Protein AF-A0A352J6M5-F1 (afdb_monomer)

Solvent-accessible surface area (backbone atoms only — not comparable to full-atom values): 8437 Å² total; per-residue (Å²): 78,83,53,79,71,54,72,68,56,53,50,51,37,39,78,69,65,67,30,90,55,81,54,36,62,80,68,66,52,66,69,67,39,52,72,37,88,95,42,46,71,70,58,36,50,53,41,53,53,26,51,60,57,26,31,75,39,57,23,32,49,40,53,27,60,69,61,46,59,84,40,44,63,72,52,19,41,50,47,35,70,77,28,50,29,55,68,56,51,59,69,46,49,54,70,63,40,42,71,40,85,94,31,48,69,69,40,23,45,31,54,46,56,44,56,71,32,65,68,51,45,51,49,52,51,50,34,46,75,71,53,40,37,54,37,61,51,69,67,65,55,48,62,49,55,58,61,59,68,72,73,116

Secondary structure (DSSP, 8-state):
---S--HHHHHHHHHTTS-SSTTGGGG--HHHHHTSTT--HHHHHHHHHHHHHHTTS-HHHHHHHTT-TT--HHHHHHHHHHSSBHHHHHH--HHHHHTSTT--HHHHHHHHHHHH-HHHHHHHHHHHHTT---B--HHHHHHHHHHHHT--

pLDDT: mean 92.31, std 10.69, range [39.84, 98.44]

Radius of gyration: 17.85 Å; Cα contacts (8 Å, |Δi|>4): 151; chains: 1; bounding box: 37×37×50 Å

Nearest PDB structures (foldseek):
  4glx-assembly1_A  TM=9.551E-01  e=2.953E-09  Escherichia coli K-12
  2owo-assembly1_A  TM=9.616E-01  e=7.955E-09  Escherichia coli K-12
  5tt5-assembly1_A  TM=9.520E-01  e=1.487E-08  Escherichia coli K-12
  8ak4-assembly1_A  TM=9.382E-01  e=3.803E-08  Deinococcus radiodurans
  1v9p-assembly1_A  TM=9.520E-01  e=6.751E-08  Thermus filiformis

Sequence (152 aa):
MNITMGPETIGLLYDKGLIRDAADLYALQFEDLVSLERWAETSANNLLASIEKSKTVPYERVLFALGIRFVGETVAQKLALAFHDIDLLAAATVEQLTLVEEIGDRIARSVKDFFENSGSVDFVNRLRAYGLQFQLSEEALAARTDKLAGLT

Structure (mmCIF, N/CA/C/O backbone):
data_AF-A0A352J6M5-F1
#
_entry.id   AF-A0A352J6M5-F1
#
loop_
_atom_site.group_PDB
_atom_site.id
_atom_site.type_symbol
_atom_site.label_atom_id
_atom_site.label_alt_id
_atom_site.label_comp_id
_atom_site.label_asym_id
_atom_site.label_entity_id
_atom_site.label_seq_id
_atom_site.pdbx_PDB_ins_code
_atom_site.Cartn_x
_atom_site.Cartn_y
_atom_site.Cartn_z
_atom_site.occupancy
_atom_site.B_iso_or_equiv
_atom_site.auth_seq_id
_atom_site.auth_comp_id
_atom_site.auth_asym_id
_atom_site.auth_atom_id
_atom_site.pdbx_PDB_model_num
ATOM 1 N N . MET A 1 1 ? 1.103 2.561 3.285 1.00 82.88 1 MET A N 1
ATOM 2 C CA . MET A 1 1 ? -0.207 3.172 3.610 1.00 82.88 1 MET A CA 1
ATOM 3 C C . MET A 1 1 ? -0.183 4.101 4.838 1.00 82.88 1 MET A C 1
ATOM 5 O O . MET A 1 1 ? -1.041 4.957 4.912 1.00 82.88 1 MET A O 1
ATOM 9 N N . ASN A 1 2 ? 0.805 4.049 5.752 1.00 86.56 2 ASN A N 1
ATOM 10 C CA . ASN A 1 2 ? 0.949 5.034 6.854 1.00 86.56 2 ASN A CA 1
ATOM 11 C C . ASN A 1 2 ? -0.282 5.146 7.784 1.00 86.56 2 ASN A C 1
ATOM 13 O O . ASN A 1 2 ? -0.733 6.243 8.107 1.00 86.56 2 ASN A O 1
ATOM 17 N N . ILE A 1 3 ? -0.833 3.997 8.180 1.00 93.00 3 ILE A N 1
ATOM 18 C CA . ILE A 1 3 ? -1.943 3.913 9.132 1.00 93.00 3 ILE A CA 1
ATOM 19 C C . ILE A 1 3 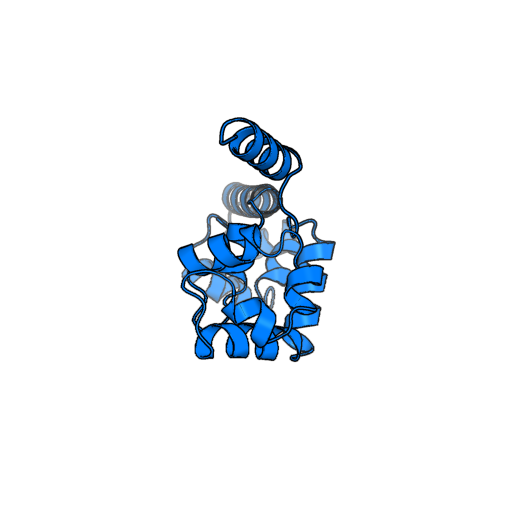? -1.359 3.819 10.546 1.00 93.00 3 ILE A C 1
ATOM 21 O O . ILE A 1 3 ? -0.438 3.037 10.782 1.00 93.00 3 ILE A O 1
ATOM 25 N N . THR A 1 4 ? -1.877 4.607 11.488 1.00 88.44 4 THR A N 1
ATOM 26 C CA . THR A 1 4 ? -1.425 4.637 12.883 1.00 88.44 4 THR A CA 1
ATOM 27 C C . THR A 1 4 ? -1.974 3.438 13.657 1.00 88.44 4 THR A C 1
ATOM 29 O O . THR A 1 4 ? -2.925 3.563 14.427 1.00 88.44 4 THR A O 1
ATOM 32 N N . MET A 1 5 ? -1.389 2.259 13.442 1.00 90.12 5 MET A N 1
ATOM 33 C CA . MET A 1 5 ? -1.676 1.056 14.225 1.00 90.12 5 MET A CA 1
ATOM 34 C C . MET A 1 5 ? -0.429 0.197 14.432 1.00 90.12 5 MET A C 1
ATOM 36 O O . MET A 1 5 ? 0.474 0.173 13.596 1.00 90.12 5 MET A O 1
ATOM 40 N N . GLY A 1 6 ? -0.385 -0.498 15.569 1.00 90.44 6 GLY A N 1
ATOM 41 C CA . GLY A 1 6 ? 0.691 -1.425 15.914 1.00 90.44 6 GLY A CA 1
ATOM 42 C C . GLY A 1 6 ? 0.361 -2.881 15.562 1.00 90.44 6 GLY A C 1
ATOM 43 O O . GLY A 1 6 ? -0.800 -3.210 15.308 1.00 90.44 6 GLY A O 1
ATOM 44 N N . PRO A 1 7 ? 1.361 -3.779 15.606 1.00 92.38 7 PRO A N 1
ATOM 45 C CA . PRO A 1 7 ? 1.174 -5.202 15.317 1.00 92.38 7 PRO A CA 1
ATOM 46 C C . PRO A 1 7 ? 0.163 -5.882 16.253 1.00 92.38 7 PRO A C 1
ATOM 48 O O . PRO A 1 7 ? -0.563 -6.768 15.816 1.00 92.38 7 PRO A O 1
ATOM 51 N N . GLU A 1 8 ? 0.056 -5.439 17.509 1.00 92.50 8 GLU A N 1
ATOM 52 C CA . GLU A 1 8 ? -0.937 -5.957 18.463 1.00 92.50 8 GLU A CA 1
ATOM 53 C C . GLU A 1 8 ? -2.376 -5.675 18.012 1.00 92.50 8 GLU A C 1
ATOM 55 O O . GLU A 1 8 ? -3.234 -6.550 18.083 1.00 92.50 8 GLU A O 1
ATOM 60 N N . THR A 1 9 ? -2.639 -4.469 17.495 1.00 92.88 9 THR A N 1
ATOM 61 C CA . THR A 1 9 ? -3.946 -4.097 16.940 1.00 92.88 9 THR A CA 1
ATOM 62 C C . THR A 1 9 ? -4.284 -4.936 15.716 1.00 92.88 9 THR A C 1
ATOM 64 O O . THR A 1 9 ? -5.405 -5.419 15.606 1.00 92.88 9 THR A O 1
ATOM 67 N N . ILE A 1 10 ? -3.318 -5.137 14.817 1.00 94.00 10 ILE A N 1
ATOM 68 C CA . ILE A 1 10 ? -3.504 -5.972 13.623 1.00 94.00 10 ILE A CA 1
ATOM 69 C C . ILE A 1 10 ? -3.859 -7.404 14.035 1.00 94.00 10 ILE A C 1
ATOM 71 O O . ILE A 1 10 ? -4.837 -7.952 13.534 1.00 94.00 10 ILE A O 1
ATOM 75 N N . GLY A 1 11 ? -3.105 -7.978 14.980 1.00 94.56 11 GLY A N 1
ATOM 76 C CA . GLY A 1 11 ? -3.370 -9.313 15.517 1.00 94.56 11 GLY A CA 1
ATOM 77 C C . GLY A 1 11 ? -4.767 -9.422 16.120 1.00 94.56 11 GLY A C 1
ATOM 78 O O . GLY A 1 11 ? -5.518 -10.317 15.757 1.00 94.56 11 GLY A O 1
ATOM 79 N N . LEU A 1 12 ? -5.169 -8.454 16.948 1.00 94.44 12 LEU A N 1
ATOM 80 C CA . LEU A 1 12 ? -6.506 -8.424 17.543 1.00 94.44 12 LEU A CA 1
ATOM 81 C C . LEU A 1 12 ? -7.624 -8.391 16.490 1.00 94.44 12 LEU A C 1
ATOM 83 O O . LEU A 1 12 ? -8.590 -9.144 16.601 1.00 94.44 12 LEU A O 1
ATOM 87 N N . LEU A 1 13 ? -7.514 -7.520 15.483 1.00 95.62 13 LEU A N 1
ATOM 88 C CA . LEU A 1 13 ? -8.515 -7.411 14.417 1.00 95.62 13 LEU A CA 1
ATOM 89 C C . LEU A 1 13 ? -8.597 -8.706 13.596 1.00 95.62 13 LEU A C 1
ATOM 91 O O . LEU A 1 13 ? -9.693 -9.136 13.231 1.00 95.62 13 LEU A O 1
ATOM 95 N N . TYR A 1 14 ? -7.452 -9.343 13.343 1.00 96.25 14 TYR A N 1
ATOM 96 C CA . TYR A 1 14 ? -7.374 -10.613 12.630 1.00 96.25 14 TYR A CA 1
ATOM 97 C C . TYR A 1 14 ? -7.990 -11.763 13.440 1.00 96.25 14 TYR A C 1
ATOM 99 O O . TYR A 1 14 ? -8.844 -12.491 12.935 1.00 96.25 14 TYR A O 1
ATOM 107 N N . ASP A 1 15 ? -7.639 -11.880 14.722 1.00 95.38 15 ASP A N 1
ATOM 108 C CA . ASP A 1 15 ? -8.147 -12.916 15.631 1.00 95.38 15 ASP A CA 1
ATOM 109 C C . ASP A 1 15 ? -9.664 -12.812 15.838 1.00 95.38 15 ASP A C 1
ATOM 111 O O . ASP A 1 15 ? -10.353 -13.815 16.034 1.00 95.38 15 ASP A O 1
ATOM 115 N N . LYS A 1 16 ? -10.208 -11.591 15.774 1.00 94.88 16 LYS A N 1
ATOM 116 C CA . LYS A 1 16 ? -11.653 -11.323 15.832 1.00 94.88 16 LYS A CA 1
ATOM 117 C C . LYS A 1 16 ? -12.360 -11.497 14.487 1.00 94.88 16 LYS A C 1
ATOM 119 O O . LYS A 1 16 ? -13.579 -11.368 14.434 1.00 94.88 16 LYS A O 1
ATOM 124 N N . GLY A 1 17 ? -11.624 -11.808 13.420 1.00 95.62 17 GLY A N 1
ATOM 125 C CA . GLY A 1 17 ? -12.166 -12.001 12.077 1.00 95.62 17 GLY A CA 1
ATOM 126 C C . GLY A 1 17 ? -12.670 -10.718 11.415 1.00 95.62 17 GLY A C 1
ATOM 127 O O . GLY A 1 17 ? -13.400 -10.810 10.431 1.00 95.62 17 GLY A O 1
ATOM 128 N N . LEU A 1 18 ? -12.292 -9.548 11.943 1.00 96.19 18 LEU A N 1
ATOM 129 C CA . LEU A 1 18 ? -12.655 -8.243 11.387 1.00 96.19 18 LEU A CA 1
ATOM 130 C C . LEU A 1 18 ? -11.827 -7.910 10.143 1.00 96.19 18 LEU A C 1
ATOM 132 O O . LEU A 1 18 ? -12.298 -7.193 9.268 1.00 96.19 18 LEU A O 1
ATOM 136 N N . ILE A 1 19 ? -10.605 -8.445 10.061 1.00 96.88 19 ILE A N 1
ATOM 137 C CA . ILE A 1 19 ? -9.737 -8.318 8.890 1.00 96.88 19 ILE A CA 1
ATOM 138 C C . ILE A 1 19 ? -9.102 -9.659 8.526 1.00 96.88 19 ILE A C 1
ATOM 140 O O . ILE A 1 19 ? -8.829 -10.495 9.386 1.00 96.88 19 ILE A O 1
ATOM 144 N N . ARG A 1 20 ? -8.820 -9.842 7.241 1.00 95.88 20 ARG A N 1
ATOM 145 C CA . ARG A 1 20 ? -8.031 -10.940 6.668 1.00 95.88 20 ARG A CA 1
ATOM 146 C C . ARG A 1 20 ? -6.874 -10.413 5.836 1.00 95.88 20 ARG A C 1
ATOM 148 O O . ARG A 1 20 ? -5.820 -11.040 5.793 1.00 95.88 20 ARG A O 1
ATOM 155 N N . ASP A 1 21 ? -7.061 -9.257 5.213 1.00 94.81 21 ASP A N 1
ATOM 156 C CA . ASP A 1 21 ? -6.022 -8.523 4.506 1.00 94.81 21 ASP A CA 1
ATOM 157 C C . ASP A 1 21 ? -6.121 -7.013 4.779 1.00 94.81 21 ASP A C 1
ATOM 159 O O . ASP A 1 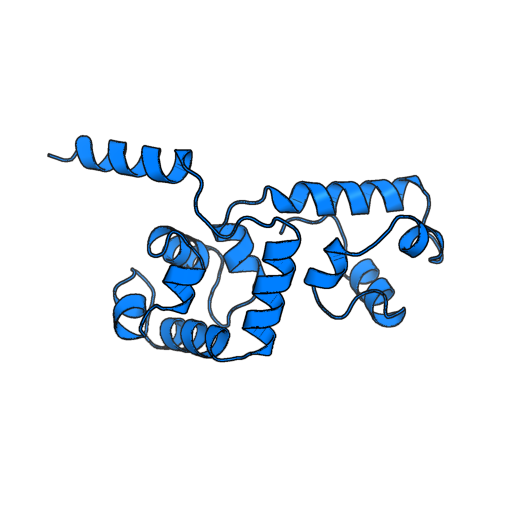21 ? -6.992 -6.532 5.506 1.00 94.81 21 ASP A O 1
ATOM 163 N N . ALA A 1 22 ? -5.190 -6.241 4.215 1.00 94.75 22 ALA A N 1
ATOM 164 C CA . ALA A 1 22 ? -5.148 -4.798 4.431 1.00 94.75 22 ALA A CA 1
ATOM 165 C C . ALA A 1 22 ? -6.328 -4.042 3.791 1.00 94.75 22 ALA A C 1
ATOM 167 O O . ALA A 1 22 ? -6.569 -2.897 4.166 1.00 94.75 22 ALA A O 1
ATOM 168 N N . ALA A 1 23 ? -7.062 -4.638 2.844 1.00 96.94 23 ALA A N 1
ATOM 169 C CA . ALA A 1 23 ? -8.211 -3.990 2.224 1.00 96.94 23 ALA A CA 1
ATOM 170 C C . ALA A 1 23 ? -9.425 -3.999 3.161 1.00 96.94 23 ALA A C 1
ATOM 172 O O . ALA A 1 23 ? -10.206 -3.050 3.140 1.00 96.94 23 ALA A O 1
ATOM 173 N N . ASP A 1 24 ? -9.546 -5.000 4.039 1.00 97.31 24 ASP A N 1
ATOM 174 C CA . ASP A 1 24 ? -10.597 -5.043 5.067 1.00 97.31 24 ASP A CA 1
ATOM 175 C C . ASP A 1 24 ? -10.513 -3.871 6.053 1.00 97.31 24 ASP A C 1
ATOM 177 O O . ASP A 1 24 ? -11.533 -3.447 6.592 1.00 97.31 24 ASP A O 1
ATOM 181 N N . LEU A 1 25 ? -9.325 -3.281 6.246 1.00 97.12 25 LEU A N 1
ATOM 182 C CA . LEU A 1 25 ? -9.160 -2.096 7.096 1.00 97.12 25 LEU A CA 1
ATOM 183 C C . LEU A 1 25 ? -10.081 -0.950 6.668 1.00 97.12 25 LEU A C 1
ATOM 185 O O . LEU A 1 25 ? -10.589 -0.222 7.511 1.00 97.12 25 LEU A O 1
ATOM 189 N N . TYR A 1 26 ? -10.327 -0.807 5.367 1.00 97.38 26 TYR A N 1
ATOM 190 C CA . TYR A 1 26 ? -11.167 0.252 4.811 1.00 97.38 26 TYR A CA 1
ATOM 191 C C . TYR A 1 26 ? -12.670 -0.045 4.909 1.00 97.38 26 TYR A C 1
ATOM 193 O O . TYR A 1 26 ? -13.483 0.821 4.588 1.00 97.38 26 TYR A O 1
ATOM 201 N N . ALA A 1 27 ? -13.043 -1.249 5.350 1.00 96.75 27 ALA A N 1
ATOM 202 C CA . ALA A 1 27 ? -14.420 -1.631 5.639 1.00 96.75 27 ALA A CA 1
ATOM 203 C C . ALA A 1 27 ? -14.794 -1.446 7.118 1.00 96.75 27 ALA A C 1
ATOM 205 O O . ALA A 1 27 ? -15.984 -1.444 7.431 1.00 96.75 27 ALA A O 1
ATOM 206 N N . LEU A 1 28 ? -13.808 -1.296 8.011 1.00 96.56 28 LEU A N 1
ATOM 207 C CA . LEU A 1 28 ? -14.032 -1.191 9.452 1.00 96.56 28 LEU A CA 1
ATOM 208 C C . LEU A 1 28 ? -14.934 -0.006 9.794 1.00 96.56 28 LEU A C 1
ATOM 210 O O . LEU A 1 28 ? -14.711 1.116 9.336 1.00 96.56 28 LEU A O 1
ATOM 214 N N . GLN A 1 29 ? -15.923 -0.263 10.640 1.00 95.88 29 GLN A N 1
ATOM 215 C CA . GLN A 1 29 ? -16.811 0.744 11.198 1.00 95.88 29 GLN A CA 1
ATOM 216 C C . GLN A 1 29 ? -16.454 1.034 12.658 1.00 95.88 29 GLN A C 1
ATOM 218 O O . GLN A 1 29 ? -15.690 0.316 13.309 1.00 95.88 29 GLN A O 1
ATOM 223 N N . PHE A 1 30 ? -17.005 2.121 13.190 1.00 96.12 30 PHE A N 1
ATOM 224 C CA . PHE A 1 30 ? -16.771 2.522 14.575 1.00 96.12 30 PHE A CA 1
ATOM 225 C C . PHE A 1 30 ? -17.235 1.443 15.559 1.00 96.12 30 PHE A C 1
ATOM 227 O O . PHE A 1 30 ? -16.528 1.136 16.519 1.00 96.12 30 PHE A O 1
ATOM 234 N N . GLU A 1 31 ? -18.380 0.826 15.273 1.00 95.44 31 GLU A N 1
ATOM 235 C CA . GLU A 1 31 ? -19.011 -0.231 16.059 1.00 95.44 31 GLU A CA 1
ATOM 236 C C . GLU A 1 31 ? -18.122 -1.475 16.171 1.00 95.44 31 GLU A C 1
ATOM 238 O O . GLU A 1 31 ? -18.016 -2.061 17.252 1.00 95.44 31 GLU A O 1
ATOM 243 N N . ASP A 1 32 ? -17.426 -1.832 15.086 1.00 94.94 32 ASP A N 1
ATOM 244 C CA . ASP A 1 32 ? -16.493 -2.961 15.064 1.00 94.94 32 ASP A CA 1
ATOM 245 C C . ASP A 1 32 ? -15.369 -2.749 16.080 1.00 94.94 32 ASP A C 1
ATOM 247 O O . ASP A 1 32 ? -14.983 -3.675 16.790 1.00 94.94 32 ASP A O 1
ATOM 251 N N . LEU A 1 33 ? -14.882 -1.510 16.197 1.00 94.75 33 LEU A N 1
ATOM 252 C CA . LEU A 1 33 ? -13.753 -1.151 17.050 1.00 94.75 33 LEU A CA 1
ATOM 253 C C . LEU A 1 33 ? -14.147 -0.986 18.517 1.00 94.75 33 LEU A C 1
ATOM 255 O O . LEU A 1 33 ? -13.448 -1.493 19.388 1.00 94.75 33 LEU A O 1
ATOM 259 N N . VAL A 1 34 ? -15.253 -0.303 18.820 1.00 94.06 34 VAL A N 1
ATOM 260 C CA . VAL A 1 34 ? -15.674 -0.092 20.221 1.00 94.06 34 VAL A CA 1
ATOM 261 C C . VAL A 1 34 ? -16.196 -1.363 20.888 1.00 94.06 34 VAL A C 1
ATOM 263 O O . VAL A 1 34 ? -16.248 -1.433 22.114 1.00 94.06 34 VAL A O 1
ATOM 266 N N . SER A 1 35 ? -16.548 -2.385 20.101 1.00 91.12 35 SER A N 1
ATOM 267 C CA . SER A 1 35 ? -16.885 -3.714 20.620 1.00 91.12 35 SER A CA 1
ATOM 268 C C . SER A 1 35 ? -15.673 -4.486 21.167 1.00 91.12 35 SER A C 1
ATOM 270 O O . SER A 1 35 ? -15.836 -5.489 21.868 1.00 91.12 35 SER A O 1
ATOM 272 N N . LEU A 1 36 ? -14.452 -4.032 20.861 1.00 91.25 36 LEU A N 1
ATOM 273 C CA . LEU A 1 36 ? -13.214 -4.687 21.265 1.00 91.25 36 LEU A CA 1
ATOM 274 C C . LEU A 1 36 ? -12.819 -4.326 22.699 1.00 91.25 36 LEU A C 1
ATOM 276 O O . LEU A 1 36 ? -12.932 -3.189 23.158 1.00 91.25 36 LEU A O 1
ATOM 280 N N . GLU A 1 37 ? -12.257 -5.303 23.406 1.00 85.88 37 GLU A N 1
ATOM 281 C CA . GLU A 1 37 ? -11.727 -5.076 24.747 1.00 85.88 37 GLU A CA 1
ATOM 282 C C . GLU A 1 37 ? -10.591 -4.039 24.701 1.00 85.88 37 GLU A C 1
ATOM 284 O O . GLU A 1 37 ? -9.700 -4.119 23.855 1.00 85.88 37 GLU A O 1
ATOM 289 N N . ARG A 1 38 ? -10.604 -3.076 25.634 1.00 86.12 38 ARG A N 1
ATOM 290 C CA . ARG A 1 38 ? -9.616 -1.981 25.750 1.00 86.12 38 ARG A CA 1
ATOM 291 C C . ARG A 1 38 ? -9.654 -0.937 24.622 1.00 86.12 38 ARG A C 1
ATOM 293 O O . ARG A 1 38 ? -8.740 -0.114 24.545 1.00 86.12 38 ARG A O 1
ATOM 300 N N . TRP A 1 39 ? -10.705 -0.907 23.803 1.00 91.31 39 TRP A N 1
ATOM 301 C CA . TRP A 1 39 ? -10.928 0.159 22.826 1.00 91.31 39 TRP A CA 1
ATOM 302 C C . TRP A 1 39 ? -11.866 1.232 23.371 1.00 91.31 39 TRP A C 1
ATOM 304 O O . TRP A 1 39 ? -13.009 0.969 23.726 1.00 91.31 39 TRP A O 1
ATOM 314 N N . ALA A 1 40 ? -11.362 2.463 23.438 1.00 91.50 40 ALA A N 1
ATOM 315 C CA . ALA A 1 40 ? -12.155 3.644 23.759 1.00 91.50 40 ALA A CA 1
ATOM 316 C C . ALA A 1 40 ? -12.563 4.380 22.476 1.00 91.50 40 ALA A C 1
ATOM 318 O O . ALA A 1 40 ? -11.866 4.295 21.461 1.00 91.50 40 ALA A O 1
ATOM 319 N N . GLU A 1 41 ? -13.635 5.173 22.551 1.00 93.81 41 GLU A N 1
ATOM 320 C CA . GLU A 1 41 ? -14.159 5.964 21.427 1.00 93.81 41 GLU A CA 1
ATOM 321 C C . GLU A 1 41 ? -13.070 6.802 20.742 1.00 93.81 41 GLU A C 1
ATOM 323 O O . GLU A 1 41 ? -12.978 6.837 19.516 1.00 93.81 41 GLU A O 1
ATOM 328 N N . THR A 1 42 ? -12.190 7.440 21.518 1.00 93.94 42 THR A N 1
ATOM 329 C CA . THR A 1 42 ? -11.078 8.239 20.984 1.00 93.94 42 THR A CA 1
ATOM 330 C C . THR A 1 42 ? -10.109 7.398 20.152 1.00 93.94 42 THR A C 1
ATOM 332 O O . THR A 1 42 ? -9.695 7.822 19.077 1.00 93.94 42 THR A O 1
ATOM 335 N N . SER A 1 43 ? -9.753 6.196 20.614 1.00 93.38 43 SER A N 1
ATOM 336 C CA . SER A 1 43 ? -8.840 5.302 19.889 1.00 93.38 43 SER A CA 1
ATOM 337 C C . SER A 1 43 ? -9.470 4.776 18.601 1.00 93.38 43 SER A C 1
ATOM 339 O O . SER A 1 43 ? -8.797 4.736 17.573 1.00 93.38 43 SER A O 1
ATOM 341 N N . ALA A 1 44 ? -10.762 4.433 18.642 1.00 95.31 44 ALA A N 1
ATOM 342 C CA . ALA A 1 44 ? -11.520 4.015 17.466 1.00 95.31 44 ALA A CA 1
ATOM 343 C C . ALA A 1 44 ? -11.558 5.125 16.405 1.00 95.31 44 ALA A C 1
ATOM 345 O O . ALA A 1 44 ? -11.158 4.906 15.262 1.00 95.31 44 ALA A O 1
ATOM 346 N N . ASN A 1 45 ? -11.929 6.345 16.804 1.00 95.69 45 ASN A N 1
ATOM 347 C CA . ASN A 1 45 ? -11.950 7.501 15.907 1.00 95.69 45 ASN A CA 1
ATOM 348 C C . ASN A 1 45 ? -10.565 7.826 15.332 1.00 95.69 45 ASN A C 1
ATOM 350 O O . ASN A 1 45 ? -10.446 8.103 14.141 1.00 95.69 45 ASN A O 1
ATOM 354 N N . ASN A 1 46 ? -9.508 7.754 16.146 1.00 95.38 46 ASN A N 1
ATOM 355 C CA . ASN A 1 46 ? -8.142 7.992 15.677 1.00 95.38 46 ASN A CA 1
ATOM 356 C C . ASN A 1 46 ? -7.713 6.969 14.619 1.00 95.38 46 ASN A C 1
ATOM 358 O O . ASN A 1 46 ? -7.093 7.347 13.622 1.00 95.38 46 ASN A O 1
ATOM 362 N N . LEU A 1 47 ? -8.051 5.689 14.813 1.00 95.56 47 LEU A N 1
ATOM 363 C CA . LEU A 1 47 ? -7.748 4.659 13.829 1.00 95.56 47 LEU A CA 1
ATOM 364 C C . LEU A 1 47 ? -8.500 4.914 12.516 1.00 95.56 47 LEU A C 1
ATOM 366 O O . LEU A 1 47 ? -7.866 4.972 11.463 1.00 95.56 47 LEU A O 1
ATOM 370 N N . LEU A 1 48 ? -9.819 5.117 12.574 1.00 96.75 48 LEU A N 1
ATOM 371 C CA . LEU A 1 48 ? -10.636 5.377 11.383 1.00 96.75 48 LEU A CA 1
ATOM 372 C C . LEU A 1 48 ? -10.162 6.627 10.632 1.00 96.75 48 LEU A C 1
ATOM 374 O O . LEU A 1 48 ? -9.978 6.589 9.418 1.00 96.75 48 LEU A O 1
ATOM 378 N N . ALA A 1 49 ? -9.853 7.709 11.350 1.00 97.19 49 ALA A N 1
ATOM 379 C CA . ALA A 1 49 ? -9.298 8.921 10.755 1.00 97.19 49 ALA A CA 1
ATOM 380 C C . ALA A 1 49 ? -7.945 8.662 10.071 1.00 97.19 49 ALA A C 1
ATOM 382 O O . ALA A 1 49 ? -7.668 9.207 9.000 1.00 97.19 49 ALA A O 1
ATOM 383 N N . SER A 1 50 ? -7.094 7.816 10.659 1.00 97.31 50 SER A N 1
ATOM 384 C CA . SER A 1 50 ? -5.831 7.437 10.030 1.00 97.31 50 SER A CA 1
ATOM 385 C C . SER A 1 50 ? -6.020 6.551 8.798 1.00 97.31 50 SER A C 1
ATOM 387 O O . SER A 1 50 ? -5.226 6.672 7.863 1.00 97.31 50 SER A O 1
ATOM 389 N N . ILE A 1 51 ? -7.023 5.670 8.788 1.00 97.06 51 ILE A N 1
ATOM 390 C CA . ILE A 1 51 ? -7.376 4.849 7.624 1.00 97.06 51 ILE A CA 1
ATOM 391 C C . ILE A 1 51 ? -7.867 5.756 6.494 1.00 97.06 51 ILE A C 1
ATOM 393 O O . ILE A 1 51 ? -7.344 5.671 5.385 1.00 97.06 51 ILE A O 1
ATOM 397 N N . GLU A 1 52 ? -8.765 6.699 6.771 1.00 96.75 52 GLU A N 1
ATOM 398 C CA . GLU A 1 52 ? -9.227 7.666 5.768 1.00 96.75 52 GLU A CA 1
ATOM 399 C C . GLU A 1 52 ? -8.075 8.509 5.215 1.00 96.75 52 GLU A C 1
ATOM 401 O O . GLU A 1 52 ? -7.896 8.613 4.001 1.00 96.75 52 GLU A O 1
ATOM 406 N N . LYS A 1 53 ? -7.204 9.026 6.089 1.00 96.69 53 LYS A N 1
ATOM 407 C CA . LYS A 1 53 ? -6.013 9.776 5.670 1.00 96.69 53 LYS A CA 1
ATOM 408 C C . LYS A 1 53 ? -5.073 8.946 4.790 1.00 96.69 53 LYS A C 1
ATOM 410 O O . LYS A 1 53 ? -4.405 9.496 3.919 1.00 96.69 53 LYS A O 1
ATOM 415 N N . SER A 1 54 ? -5.007 7.630 4.986 1.00 96.75 54 SER A N 1
ATOM 416 C CA . SER A 1 54 ? -4.142 6.766 4.176 1.00 96.75 54 SER A CA 1
ATOM 417 C C . SER A 1 54 ? -4.532 6.718 2.695 1.00 96.75 54 SER A C 1
ATOM 419 O O . SER A 1 54 ? -3.678 6.426 1.860 1.00 96.75 54 SER A O 1
ATOM 421 N N . LYS A 1 55 ? -5.782 7.052 2.346 1.00 96.12 55 LYS A N 1
ATOM 422 C CA . LYS A 1 55 ? -6.258 7.085 0.954 1.00 96.12 55 LYS A CA 1
ATOM 423 C C . LYS A 1 55 ? -5.592 8.179 0.122 1.00 96.12 55 LYS A C 1
ATOM 425 O O . LYS A 1 55 ? -5.555 8.072 -1.098 1.00 96.12 55 LYS A O 1
ATOM 430 N N . THR A 1 56 ? -5.028 9.205 0.763 1.00 95.25 56 THR A N 1
ATOM 431 C CA . THR A 1 56 ? -4.304 10.299 0.090 1.00 95.25 56 THR A CA 1
ATOM 432 C C . THR A 1 56 ? -2.807 10.020 -0.049 1.00 95.25 56 THR A C 1
ATOM 434 O O . THR A 1 56 ? -2.036 10.914 -0.396 1.00 95.25 56 THR A O 1
ATOM 437 N N . VAL A 1 57 ? -2.350 8.818 0.312 1.00 94.81 57 VAL A N 1
ATOM 438 C CA . VAL A 1 57 ? -0.941 8.442 0.194 1.00 94.81 57 VAL A CA 1
ATOM 439 C C . VAL A 1 57 ? -0.564 8.337 -1.290 1.00 94.81 57 VAL A C 1
ATOM 441 O O . VAL A 1 57 ? -1.320 7.730 -2.045 1.00 94.81 57 VAL A O 1
ATOM 444 N N . PRO A 1 58 ? 0.597 8.882 -1.709 1.00 95.44 58 PRO A N 1
ATOM 445 C CA . PRO A 1 58 ? 1.048 8.816 -3.097 1.00 95.44 58 PRO A CA 1
ATOM 446 C C . PRO A 1 58 ? 1.163 7.390 -3.632 1.00 95.44 58 PRO A C 1
ATOM 448 O O . PRO A 1 58 ? 1.499 6.459 -2.888 1.00 95.44 58 PRO A O 1
ATOM 451 N N . TYR A 1 59 ? 0.944 7.239 -4.935 1.00 96.38 59 TYR A N 1
ATOM 452 C CA . TYR A 1 59 ? 0.898 5.949 -5.614 1.00 96.38 59 TYR A CA 1
ATOM 453 C C . TYR A 1 59 ? 2.148 5.089 -5.381 1.00 96.38 59 TYR A C 1
ATOM 455 O O . TYR A 1 59 ? 2.016 3.916 -5.047 1.00 96.38 59 TYR A O 1
ATOM 463 N N . GLU A 1 60 ? 3.358 5.647 -5.419 1.00 95.25 60 GLU A N 1
ATOM 464 C CA . GLU A 1 60 ? 4.594 4.899 -5.159 1.00 95.25 60 GLU A CA 1
ATOM 465 C C . GLU A 1 60 ? 4.624 4.247 -3.766 1.00 95.25 60 GLU A C 1
ATOM 467 O O . GLU A 1 60 ? 5.135 3.139 -3.583 1.00 95.25 60 GLU A O 1
ATOM 472 N N . ARG A 1 61 ? 4.014 4.901 -2.772 1.00 96.19 61 ARG A N 1
ATOM 473 C CA . ARG A 1 61 ? 3.919 4.388 -1.401 1.00 96.19 61 ARG A CA 1
ATOM 474 C C . ARG A 1 61 ? 2.783 3.384 -1.238 1.00 96.19 61 ARG A C 1
ATOM 476 O O . ARG A 1 61 ? 2.858 2.539 -0.341 1.00 96.19 61 ARG A O 1
ATOM 483 N N . VAL A 1 62 ? 1.732 3.488 -2.052 1.00 96.88 62 VAL A N 1
ATOM 484 C CA . VAL A 1 62 ? 0.688 2.460 -2.160 1.00 96.88 62 VAL A CA 1
ATOM 485 C C . VAL A 1 62 ? 1.281 1.210 -2.806 1.00 96.88 62 VAL A C 1
ATOM 487 O O . VAL A 1 62 ? 1.162 0.134 -2.229 1.00 96.88 62 VAL A O 1
ATOM 490 N N . LEU A 1 63 ? 2.020 1.360 -3.910 1.00 97.12 63 LEU A N 1
ATOM 491 C CA . LEU A 1 63 ? 2.695 0.274 -4.621 1.00 97.12 63 LEU A CA 1
ATOM 492 C C . LEU A 1 63 ? 3.681 -0.479 -3.721 1.00 97.12 63 LEU A C 1
ATOM 494 O O . LEU A 1 63 ? 3.648 -1.706 -3.665 1.00 97.12 63 LEU A O 1
ATOM 498 N N . PHE A 1 64 ? 4.498 0.238 -2.946 1.00 97.00 64 PHE A N 1
ATOM 499 C CA . PHE A 1 64 ? 5.359 -0.387 -1.939 1.00 97.00 64 PHE A CA 1
ATOM 500 C C . PHE A 1 64 ? 4.554 -1.197 -0.907 1.00 97.00 64 PHE A C 1
ATOM 502 O O . PHE A 1 64 ? 4.935 -2.305 -0.532 1.00 97.00 64 PHE A O 1
ATOM 509 N N . ALA A 1 65 ? 3.410 -0.670 -0.465 1.00 96.00 65 ALA A N 1
ATOM 510 C CA . ALA A 1 65 ? 2.571 -1.318 0.536 1.00 96.00 65 ALA A CA 1
ATOM 511 C C . ALA A 1 65 ? 1.806 -2.550 0.017 1.00 96.00 65 A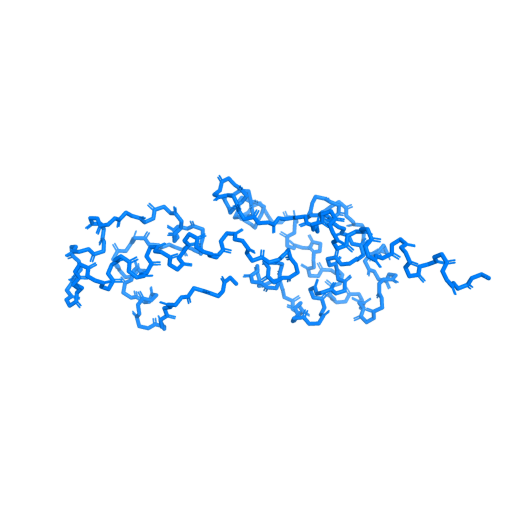LA A C 1
ATOM 513 O O . ALA A 1 65 ? 1.286 -3.299 0.840 1.00 96.00 65 ALA A O 1
ATOM 514 N N . LEU A 1 66 ? 1.764 -2.792 -1.300 1.00 96.62 66 LEU A N 1
ATOM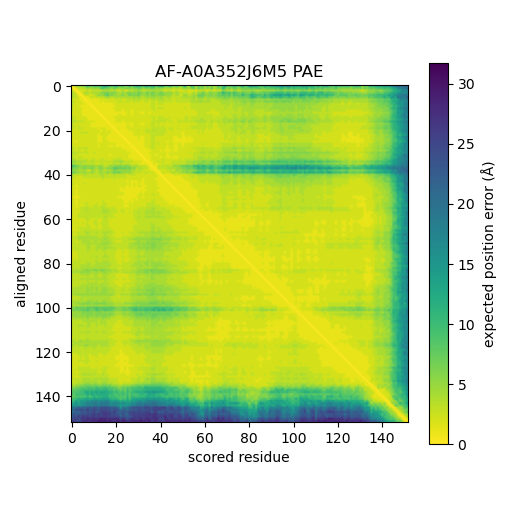 515 C CA . LEU A 1 66 ? 1.207 -4.030 -1.861 1.00 96.62 66 LEU A CA 1
ATOM 516 C C . LEU A 1 66 ? 2.060 -5.264 -1.528 1.00 96.62 66 LEU A C 1
ATOM 518 O O . LEU A 1 66 ? 1.577 -6.386 -1.646 1.00 96.62 66 LEU A O 1
ATOM 522 N N . GLY A 1 67 ? 3.320 -5.076 -1.115 1.00 95.88 67 GLY A N 1
ATOM 523 C CA . GLY A 1 67 ? 4.172 -6.177 -0.665 1.00 95.88 67 GLY A CA 1
ATOM 524 C C . GLY A 1 67 ? 4.636 -7.107 -1.788 1.00 95.88 67 GLY A C 1
ATOM 525 O O . GLY A 1 67 ? 4.872 -8.291 -1.546 1.00 95.88 67 GLY A O 1
ATOM 526 N N . ILE A 1 68 ? 4.782 -6.591 -3.015 1.00 97.19 68 ILE A N 1
ATOM 527 C CA . ILE A 1 68 ? 5.308 -7.366 -4.145 1.00 97.19 68 ILE A CA 1
ATOM 528 C C . ILE A 1 68 ? 6.732 -7.832 -3.814 1.00 97.19 68 ILE A C 1
ATOM 530 O O . ILE A 1 68 ? 7.595 -7.061 -3.384 1.00 97.19 68 ILE A O 1
ATOM 534 N N . ARG A 1 69 ? 7.004 -9.122 -4.013 1.00 97.00 69 ARG A N 1
ATOM 535 C CA . ARG A 1 69 ? 8.284 -9.731 -3.639 1.00 97.00 69 ARG A CA 1
ATOM 536 C C . ARG A 1 69 ? 9.457 -9.039 -4.344 1.00 97.00 69 ARG A C 1
ATOM 538 O O . ARG A 1 69 ? 9.463 -8.911 -5.561 1.00 97.00 69 ARG A O 1
ATOM 545 N N . PHE A 1 70 ? 10.489 -8.676 -3.579 1.00 96.56 70 PHE A N 1
ATOM 546 C CA . PHE A 1 70 ? 11.675 -7.925 -4.035 1.00 96.56 70 PHE A CA 1
ATOM 547 C C . PHE A 1 70 ? 11.424 -6.459 -4.430 1.00 96.56 70 PHE A C 1
ATOM 549 O O . PHE A 1 70 ? 12.371 -5.775 -4.812 1.00 96.56 70 PHE A O 1
ATOM 556 N N . VAL A 1 71 ? 10.198 -5.949 -4.289 1.00 97.00 71 VAL A N 1
ATOM 557 C CA . VAL A 1 71 ? 9.876 -4.539 -4.533 1.00 97.00 71 VAL A CA 1
ATOM 558 C C . VAL A 1 71 ? 9.951 -3.777 -3.210 1.00 97.00 71 VAL A C 1
ATOM 560 O O . VAL A 1 71 ? 9.007 -3.746 -2.425 1.00 97.00 71 VAL A O 1
ATOM 563 N N . GLY A 1 72 ? 11.118 -3.190 -2.940 1.00 95.62 72 GLY A N 1
ATOM 564 C CA . GLY A 1 72 ? 11.305 -2.240 -1.839 1.00 95.62 72 GLY A CA 1
ATOM 565 C C . GLY A 1 72 ? 10.817 -0.832 -2.192 1.00 95.62 72 GLY A C 1
ATOM 566 O O . GLY A 1 72 ? 10.396 -0.581 -3.319 1.00 95.62 72 GLY A O 1
ATOM 567 N N . GLU A 1 73 ? 10.932 0.106 -1.252 1.00 95.56 73 GLU A N 1
ATOM 568 C CA . GLU A 1 73 ? 10.484 1.499 -1.424 1.00 95.56 73 GLU A CA 1
ATOM 569 C C . GLU A 1 73 ? 11.093 2.173 -2.667 1.00 95.56 73 GLU A C 1
ATOM 571 O O . GLU A 1 73 ? 10.364 2.715 -3.495 1.00 95.56 73 GLU A O 1
ATOM 576 N N . THR A 1 74 ? 12.410 2.058 -2.863 1.00 95.38 74 THR A N 1
ATOM 577 C CA . THR A 1 74 ? 13.104 2.616 -4.038 1.00 95.38 74 THR A CA 1
ATOM 578 C C . THR A 1 74 ? 12.629 1.988 -5.348 1.00 95.38 74 THR A C 1
ATOM 580 O O . THR A 1 74 ? 12.412 2.687 -6.335 1.00 95.38 74 THR A O 1
ATOM 583 N N . VAL A 1 75 ? 12.423 0.669 -5.362 1.00 96.75 75 VAL A N 1
ATOM 584 C CA . VAL A 1 75 ? 11.954 -0.050 -6.556 1.00 96.75 75 VAL A CA 1
ATOM 585 C C . VAL A 1 75 ? 10.517 0.350 -6.883 1.00 96.75 75 VAL A C 1
ATOM 587 O O . VAL A 1 75 ? 10.213 0.625 -8.039 1.00 96.75 75 VAL A O 1
ATOM 590 N N . ALA A 1 76 ? 9.644 0.444 -5.876 1.00 97.06 76 ALA A N 1
ATOM 59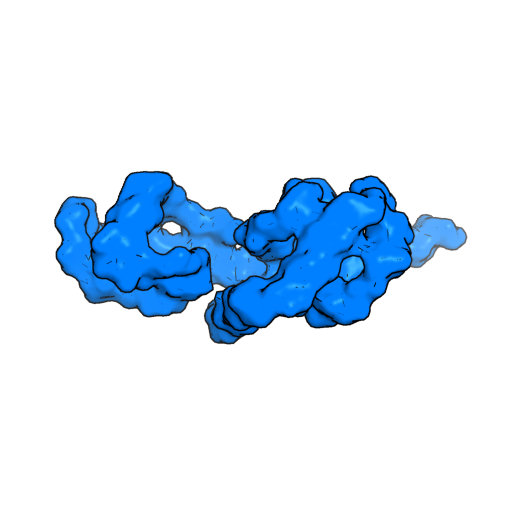1 C CA . ALA A 1 76 ? 8.269 0.901 -6.045 1.00 97.06 76 ALA A CA 1
ATOM 592 C C . ALA A 1 76 ? 8.218 2.330 -6.602 1.00 97.06 76 ALA A C 1
ATOM 594 O O . ALA A 1 76 ? 7.443 2.603 -7.512 1.00 97.06 76 ALA A O 1
ATOM 595 N N . GLN A 1 77 ? 9.086 3.224 -6.121 1.00 95.38 77 GLN A N 1
ATOM 596 C CA . GLN A 1 77 ? 9.203 4.576 -6.664 1.00 95.38 77 GLN A CA 1
ATOM 597 C C . GLN A 1 77 ? 9.586 4.564 -8.145 1.00 95.38 77 GLN A C 1
ATOM 599 O O . GLN A 1 77 ? 8.945 5.235 -8.950 1.00 95.38 77 GLN A O 1
ATOM 604 N N . LYS A 1 78 ? 10.594 3.777 -8.530 1.00 95.75 78 LYS A N 1
ATOM 605 C CA . LYS A 1 78 ? 11.019 3.669 -9.932 1.00 95.75 78 LYS A CA 1
ATOM 606 C C . LYS A 1 78 ? 9.939 3.057 -10.823 1.00 95.75 78 LYS A C 1
ATOM 608 O O . LYS A 1 78 ? 9.696 3.573 -11.910 1.00 95.75 78 LYS A O 1
ATOM 613 N N . LEU A 1 79 ? 9.252 2.019 -10.346 1.00 96.50 79 LEU A N 1
ATOM 614 C CA . LEU A 1 79 ? 8.120 1.412 -11.045 1.00 96.50 79 LEU A CA 1
ATOM 615 C C . LEU A 1 79 ? 6.973 2.402 -11.233 1.00 96.50 79 LEU A C 1
ATOM 617 O O . LEU A 1 79 ? 6.509 2.558 -12.354 1.00 96.50 79 LEU A O 1
ATOM 621 N N . ALA A 1 80 ? 6.560 3.112 -10.184 1.00 95.94 80 ALA A N 1
ATOM 622 C CA . ALA A 1 80 ? 5.493 4.107 -10.272 1.00 95.94 80 ALA A CA 1
ATOM 623 C C . ALA A 1 80 ? 5.857 5.266 -11.215 1.00 95.94 80 ALA A C 1
ATOM 625 O O . ALA A 1 80 ? 5.002 5.794 -11.919 1.00 95.94 80 ALA A O 1
ATOM 626 N N . LEU A 1 81 ? 7.137 5.652 -11.269 1.00 93.12 81 LEU A N 1
ATOM 627 C CA . LEU A 1 81 ? 7.625 6.658 -12.213 1.00 93.12 81 LEU A CA 1
ATOM 628 C C . LEU A 1 81 ? 7.688 6.142 -13.658 1.00 93.12 81 LEU A C 1
ATOM 630 O O . LEU A 1 81 ? 7.505 6.929 -14.586 1.00 93.12 81 LEU A O 1
ATOM 634 N N . ALA A 1 82 ? 7.994 4.869 -13.882 1.00 94.81 82 ALA A N 1
ATOM 635 C CA . ALA A 1 82 ? 8.013 4.292 -15.224 1.00 94.81 82 ALA A CA 1
ATOM 636 C C . ALA A 1 82 ? 6.599 3.979 -15.740 1.00 94.81 82 ALA A C 1
ATOM 638 O O . ALA A 1 82 ? 6.317 4.176 -16.920 1.00 94.81 82 ALA A O 1
ATOM 639 N N . PHE A 1 83 ? 5.718 3.540 -14.842 1.00 96.38 83 PHE A N 1
ATOM 640 C CA . PHE A 1 83 ? 4.341 3.141 -15.098 1.00 96.38 83 PHE A CA 1
ATOM 641 C C . PHE A 1 83 ? 3.424 3.955 -14.191 1.00 96.38 83 PHE A C 1
ATOM 643 O O . PHE A 1 83 ? 3.148 3.562 -13.059 1.00 96.38 83 PHE A O 1
ATOM 650 N N . HIS A 1 84 ? 2.962 5.102 -14.692 1.00 94.62 84 HIS A N 1
ATOM 651 C CA . HIS A 1 84 ? 2.236 6.124 -13.921 1.00 94.62 84 HIS A CA 1
ATOM 652 C C . HIS A 1 84 ? 0.836 5.704 -13.462 1.00 94.62 84 HIS A C 1
ATOM 654 O O . HIS A 1 84 ? 0.170 6.482 -12.789 1.00 94.62 84 HIS A O 1
ATOM 660 N N . ASP A 1 85 ? 0.415 4.497 -13.826 1.00 95.19 85 ASP A N 1
ATOM 661 C CA . ASP A 1 85 ? -0.848 3.857 -13.488 1.00 95.19 85 ASP A CA 1
ATOM 662 C C . ASP A 1 85 ? -0.580 2.377 -13.179 1.00 95.19 85 ASP A C 1
ATOM 664 O O . ASP A 1 85 ? 0.214 1.723 -13.867 1.00 95.19 85 ASP A O 1
ATOM 668 N N . ILE A 1 86 ? -1.231 1.837 -12.152 1.00 96.69 86 ILE A N 1
ATOM 669 C CA . ILE A 1 86 ? -1.134 0.419 -11.790 1.00 96.69 86 ILE A CA 1
ATOM 670 C C . ILE A 1 86 ? -1.602 -0.511 -12.925 1.00 96.69 86 ILE A C 1
ATOM 672 O O . ILE A 1 86 ? -1.070 -1.608 -13.051 1.00 96.69 86 ILE A O 1
ATOM 676 N N . ASP A 1 87 ? -2.546 -0.095 -13.772 1.00 96.44 87 ASP A N 1
ATOM 677 C CA . ASP A 1 87 ? -3.026 -0.882 -14.912 1.00 96.44 87 ASP A CA 1
ATOM 678 C C . ASP A 1 87 ? -1.952 -0.961 -16.009 1.00 96.44 87 ASP A C 1
ATOM 680 O O . ASP A 1 87 ? -1.762 -2.014 -16.622 1.00 96.44 87 ASP A O 1
ATOM 684 N N . LEU A 1 88 ? -1.172 0.113 -16.204 1.00 97.06 88 LEU A N 1
ATOM 685 C CA . LEU A 1 88 ? 0.006 0.086 -17.080 1.00 97.06 88 LEU A CA 1
ATOM 686 C C . LEU A 1 88 ? 1.081 -0.849 -16.525 1.00 97.06 88 LEU A C 1
ATOM 688 O O . LEU A 1 88 ? 1.694 -1.598 -17.283 1.00 97.06 88 LEU A O 1
ATOM 692 N N . LEU A 1 89 ? 1.288 -0.826 -15.205 1.00 97.56 89 LEU A N 1
ATOM 693 C CA . LEU A 1 89 ? 2.218 -1.731 -14.537 1.00 97.56 89 LEU A CA 1
ATOM 694 C C . LEU A 1 89 ? 1.765 -3.196 -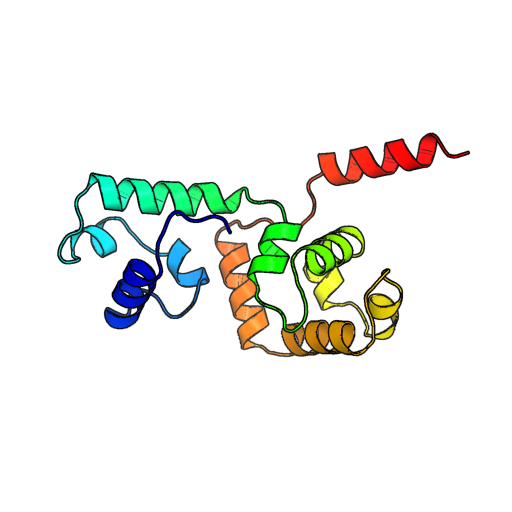14.660 1.00 97.56 89 LEU A C 1
ATOM 696 O O . LEU A 1 89 ? 2.585 -4.068 -14.936 1.00 97.56 89 LEU A O 1
ATOM 700 N N . ALA A 1 90 ? 0.468 -3.462 -14.501 1.00 97.25 90 ALA A N 1
ATOM 701 C CA . ALA A 1 90 ? -0.117 -4.795 -14.609 1.00 97.25 90 ALA A CA 1
ATOM 702 C C . ALA A 1 90 ? -0.026 -5.365 -16.035 1.00 97.25 90 ALA A C 1
ATOM 704 O O . ALA A 1 90 ? 0.185 -6.568 -16.223 1.00 97.25 90 ALA A O 1
ATOM 705 N N . ALA A 1 91 ? -0.156 -4.503 -17.047 1.00 97.38 91 ALA A N 1
ATOM 706 C CA . ALA A 1 91 ? -0.034 -4.871 -18.455 1.00 97.38 91 ALA A CA 1
ATOM 707 C C . ALA A 1 91 ? 1.423 -5.004 -18.936 1.00 97.38 91 ALA A C 1
ATOM 709 O O . ALA A 1 91 ? 1.656 -5.558 -20.014 1.00 97.38 91 ALA A O 1
ATOM 710 N N . ALA A 1 92 ? 2.399 -4.513 -18.166 1.00 97.19 92 ALA A N 1
ATOM 711 C CA . ALA A 1 92 ? 3.797 -4.502 -18.566 1.00 97.19 92 ALA A CA 1
ATOM 712 C C . ALA A 1 92 ? 4.354 -5.920 -18.770 1.00 97.19 92 ALA A C 1
ATOM 714 O O . ALA A 1 92 ? 4.104 -6.858 -18.005 1.00 97.19 92 ALA A O 1
ATOM 715 N N . THR A 1 93 ? 5.148 -6.067 -19.825 1.00 97.25 93 THR A N 1
ATOM 716 C CA . THR A 1 93 ? 5.934 -7.276 -20.089 1.00 97.25 93 THR A CA 1
ATOM 717 C C . THR A 1 93 ? 7.188 -7.310 -19.218 1.00 97.25 93 THR A C 1
ATOM 719 O O . THR A 1 93 ? 7.649 -6.276 -18.726 1.00 97.25 93 THR A O 1
ATOM 722 N N . VAL A 1 94 ? 7.774 -8.498 -19.044 1.00 97.38 94 VAL A N 1
ATOM 723 C CA . VAL A 1 94 ? 9.035 -8.651 -18.299 1.00 97.38 94 VAL A CA 1
ATOM 724 C C . VAL A 1 94 ? 10.129 -7.801 -18.946 1.00 97.38 94 VAL A C 1
ATOM 726 O O . VAL A 1 94 ? 10.859 -7.109 -18.243 1.00 97.38 94 VAL A O 1
ATOM 729 N N . GLU A 1 95 ? 10.181 -7.768 -20.276 1.00 96.50 95 GLU A N 1
ATOM 730 C CA . GLU A 1 95 ? 11.134 -6.977 -21.047 1.00 96.50 95 GLU A CA 1
ATOM 731 C C . GLU A 1 95 ? 10.977 -5.480 -20.750 1.00 96.50 95 GLU A C 1
ATOM 733 O O . GLU A 1 95 ? 11.957 -4.813 -20.421 1.00 96.50 95 GLU A O 1
ATOM 738 N N . GLN A 1 96 ? 9.748 -4.953 -20.777 1.00 97.06 96 GLN A N 1
ATOM 739 C CA . GLN A 1 96 ? 9.479 -3.548 -20.444 1.00 97.06 96 GLN A CA 1
ATOM 740 C C . GLN A 1 96 ? 9.854 -3.210 -18.999 1.00 97.06 96 GLN A C 1
ATOM 742 O O . GLN A 1 96 ? 10.430 -2.153 -18.751 1.00 97.06 96 GLN A O 1
ATOM 747 N N . LEU A 1 97 ? 9.564 -4.103 -18.050 1.00 97.19 97 LEU A N 1
ATOM 748 C CA . LEU A 1 97 ? 9.931 -3.915 -16.646 1.00 97.19 97 LEU A CA 1
ATOM 749 C C . LEU A 1 97 ? 11.455 -3.852 -16.474 1.00 97.19 97 LEU A C 1
ATOM 751 O O . LEU A 1 97 ? 11.940 -3.008 -15.727 1.00 97.19 97 LEU A O 1
ATOM 755 N N . THR A 1 98 ? 12.216 -4.682 -17.197 1.00 97.12 98 THR A N 1
ATOM 756 C CA . THR A 1 98 ? 13.690 -4.693 -17.119 1.00 97.12 98 THR A CA 1
ATOM 757 C C . THR A 1 98 ? 14.378 -3.474 -17.738 1.00 97.12 98 THR A C 1
ATOM 759 O O . THR A 1 98 ? 15.560 -3.247 -17.488 1.00 97.12 98 THR A O 1
ATOM 762 N N . LEU A 1 99 ? 13.659 -2.666 -18.525 1.00 96.19 99 LEU A N 1
ATOM 763 C CA . LEU A 1 99 ? 14.177 -1.391 -19.036 1.00 96.19 99 LEU A CA 1
ATOM 764 C C . LEU A 1 99 ? 14.228 -0.303 -17.957 1.00 96.19 99 LEU A C 1
ATOM 766 O O . LEU A 1 99 ? 14.905 0.709 -18.135 1.00 96.19 99 LEU A O 1
ATOM 770 N N . VAL A 1 100 ? 13.507 -0.487 -16.851 1.00 95.31 100 VAL A N 1
ATOM 771 C CA . VAL A 1 100 ? 13.534 0.447 -15.730 1.00 95.31 100 VAL A CA 1
ATOM 772 C C . VAL A 1 100 ? 14.829 0.256 -14.945 1.00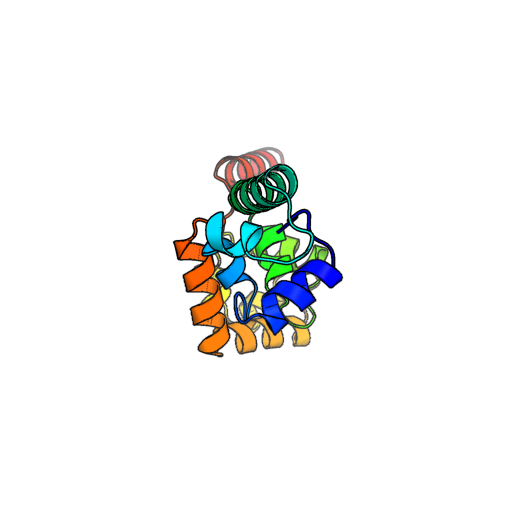 95.31 100 VAL A C 1
ATOM 774 O O . VAL A 1 100 ? 15.227 -0.857 -14.607 1.00 95.31 100 VAL A O 1
ATOM 777 N N . GLU A 1 101 ? 15.492 1.364 -14.628 1.00 91.25 101 GLU A N 1
ATOM 778 C CA . GLU A 1 101 ? 16.752 1.363 -13.887 1.00 91.25 101 GLU A CA 1
ATOM 779 C C . GLU A 1 101 ? 16.637 0.578 -12.565 1.00 91.25 101 GLU A C 1
ATOM 781 O O . GLU A 1 101 ? 15.677 0.747 -11.818 1.00 91.25 101 GLU A O 1
ATOM 786 N N . GLU A 1 102 ? 17.636 -0.250 -12.248 1.00 89.88 102 GLU A N 1
ATOM 787 C CA . GLU A 1 102 ? 17.674 -1.141 -11.069 1.00 89.88 102 GLU A CA 1
ATOM 788 C C . GLU A 1 102 ? 16.607 -2.251 -11.027 1.00 89.88 102 GLU A C 1
ATOM 790 O O . GLU A 1 102 ? 16.526 -2.995 -10.046 1.00 89.88 102 GLU A O 1
ATOM 795 N N . ILE A 1 103 ? 15.839 -2.443 -12.101 1.00 95.62 103 ILE A N 1
ATOM 796 C CA . ILE A 1 103 ? 14.882 -3.544 -12.216 1.00 95.62 103 ILE A CA 1
ATOM 797 C C . ILE A 1 103 ? 15.491 -4.655 -13.063 1.00 95.62 103 ILE A C 1
ATOM 799 O O . ILE A 1 103 ? 15.495 -4.620 -14.284 1.00 95.62 103 ILE A O 1
ATOM 803 N N . GLY A 1 104 ? 16.019 -5.677 -12.391 1.00 95.56 104 GLY A N 1
ATOM 804 C CA . GLY A 1 104 ? 16.463 -6.906 -13.050 1.00 95.56 104 GLY A CA 1
ATOM 805 C C . GLY A 1 104 ? 15.344 -7.942 -13.179 1.00 95.56 104 GLY A C 1
ATOM 806 O O . GLY A 1 104 ? 14.297 -7.837 -12.535 1.00 95.56 104 GLY A O 1
ATOM 807 N N . ASP A 1 105 ? 15.615 -9.020 -13.917 1.00 96.38 105 ASP A N 1
ATOM 808 C CA . ASP A 1 105 ? 14.637 -10.072 -14.227 1.00 96.38 105 ASP A CA 1
ATOM 809 C C . ASP A 1 105 ? 13.886 -10.642 -13.014 1.00 96.38 105 ASP A C 1
ATOM 811 O O . ASP A 1 105 ? 12.733 -11.048 -13.123 1.00 96.38 105 ASP A O 1
ATOM 815 N N . ARG A 1 106 ? 14.539 -10.723 -11.844 1.00 96.88 106 ARG A N 1
ATOM 816 C CA . ARG A 1 106 ? 13.904 -11.243 -10.619 1.00 96.88 106 ARG A CA 1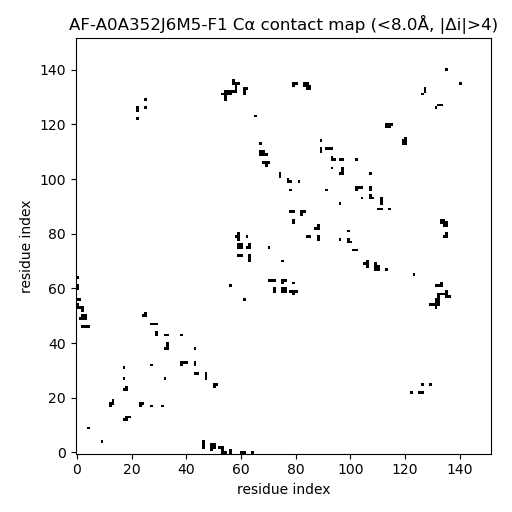
ATOM 817 C C . ARG A 1 106 ? 12.772 -10.344 -10.132 1.00 96.88 106 ARG A C 1
ATOM 819 O O . ARG A 1 106 ? 11.750 -10.861 -9.705 1.00 96.88 106 ARG A O 1
ATOM 826 N N . ILE A 1 107 ? 12.964 -9.028 -10.184 1.00 97.38 107 ILE A N 1
ATOM 827 C CA . ILE A 1 107 ? 11.942 -8.056 -9.784 1.00 97.38 107 ILE A CA 1
ATOM 828 C C . ILE A 1 107 ? 10.843 -8.029 -10.846 1.00 97.38 107 ILE A C 1
ATOM 830 O O . ILE A 1 107 ? 9.670 -8.124 -10.498 1.00 97.38 107 ILE A O 1
ATOM 834 N N . ALA A 1 108 ? 11.221 -7.982 -12.127 1.00 97.94 108 ALA A N 1
ATOM 835 C CA . ALA A 1 108 ? 10.273 -7.985 -13.238 1.00 97.94 108 ALA A CA 1
ATOM 836 C C . ALA A 1 108 ? 9.339 -9.209 -13.203 1.00 97.94 108 ALA A C 1
ATOM 838 O O . ALA A 1 108 ? 8.123 -9.060 -13.299 1.00 97.94 108 ALA A O 1
ATOM 839 N N . ARG A 1 109 ? 9.888 -10.411 -12.970 1.00 98.00 109 ARG A N 1
ATOM 840 C CA . ARG A 1 109 ? 9.086 -11.630 -12.784 1.00 98.00 109 ARG A CA 1
ATOM 841 C C . ARG A 1 109 ? 8.183 -11.557 -11.555 1.00 98.00 109 ARG A C 1
ATOM 843 O O . ARG A 1 109 ? 7.004 -11.828 -11.693 1.00 98.00 109 ARG A O 1
ATOM 850 N N . SER A 1 110 ? 8.674 -11.110 -10.395 1.00 98.12 110 SER A N 1
ATOM 851 C CA . SER A 1 110 ? 7.814 -10.949 -9.208 1.00 98.12 110 SER A CA 1
ATOM 852 C C . SER A 1 110 ? 6.630 -10.009 -9.436 1.00 98.12 110 SER A C 1
ATOM 854 O O . SER A 1 110 ? 5.545 -10.261 -8.920 1.00 98.12 110 SER A O 1
ATOM 856 N N . VAL A 1 111 ? 6.841 -8.910 -10.166 1.00 98.00 111 VAL A N 1
ATOM 857 C CA . VAL A 1 111 ? 5.762 -7.983 -10.532 1.00 98.00 111 VAL A CA 1
ATOM 858 C C . VAL A 1 111 ? 4.769 -8.686 -11.451 1.00 98.00 111 VAL A C 1
ATOM 860 O O . VAL A 1 111 ? 3.567 -8.607 -11.211 1.00 98.00 111 VAL A O 1
ATOM 863 N N . LYS A 1 112 ? 5.254 -9.420 -12.459 1.00 97.88 112 LYS A N 1
ATOM 864 C CA . LYS A 1 112 ? 4.387 -10.161 -13.376 1.00 97.88 112 LYS A CA 1
ATOM 865 C C . LYS A 1 112 ? 3.561 -11.227 -12.653 1.00 97.88 112 LYS A C 1
ATOM 867 O O . LYS A 1 112 ? 2.338 -11.209 -12.758 1.00 97.88 112 LYS A O 1
ATOM 872 N N . ASP A 1 113 ? 4.214 -12.065 -11.852 1.00 98.00 113 ASP A N 1
ATOM 873 C CA . ASP A 1 113 ? 3.586 -13.123 -11.056 1.00 98.00 113 ASP A CA 1
ATOM 874 C C . ASP A 1 113 ? 2.515 -12.555 -10.108 1.00 98.00 113 ASP A C 1
ATOM 876 O O . ASP A 1 113 ? 1.470 -13.171 -9.894 1.00 98.00 113 ASP A O 1
ATOM 880 N N . PHE A 1 114 ? 2.749 -11.362 -9.543 1.00 98.44 114 PHE A N 1
ATOM 881 C CA . PHE A 1 114 ? 1.774 -10.689 -8.687 1.00 98.44 114 PHE A CA 1
ATOM 882 C C . PHE A 1 114 ? 0.486 -10.346 -9.444 1.00 98.44 114 PHE A C 1
ATOM 884 O O . PHE A 1 114 ? -0.593 -10.611 -8.930 1.00 98.44 114 PHE A O 1
ATOM 891 N N . PHE A 1 115 ? 0.571 -9.796 -10.658 1.00 97.81 115 PHE A N 1
ATOM 892 C CA . PHE A 1 115 ? -0.619 -9.437 -11.444 1.00 97.81 115 PHE A CA 1
ATOM 893 C C . PHE A 1 115 ? -1.251 -10.614 -12.201 1.00 97.81 115 PHE A C 1
ATOM 895 O O . PHE A 1 115 ? -2.388 -10.507 -12.652 1.00 97.81 115 PHE A O 1
ATOM 902 N N . GLU A 1 116 ? -0.561 -11.749 -12.318 1.00 97.19 116 GLU A N 1
ATOM 903 C CA . GLU A 1 116 ? -1.151 -13.006 -12.799 1.00 97.19 116 GLU A CA 1
ATOM 904 C C . GLU A 1 116 ? -1.948 -13.741 -11.707 1.00 97.19 116 GLU A C 1
ATOM 906 O O . GLU A 1 116 ? -2.806 -14.574 -12.007 1.00 97.19 116 GLU A O 1
ATOM 911 N N . ASN A 1 117 ? -1.709 -13.423 -10.432 1.00 97.38 117 ASN A N 1
ATOM 912 C CA . ASN A 1 117 ? -2.459 -13.980 -9.316 1.00 97.38 117 ASN A CA 1
ATOM 913 C C . ASN A 1 117 ? -3.810 -13.266 -9.145 1.00 97.38 117 ASN A C 1
ATOM 915 O O . ASN A 1 117 ? -3.868 -12.091 -8.782 1.00 97.38 117 ASN A O 1
ATOM 919 N N . SER A 1 118 ? -4.913 -13.997 -9.323 1.00 96.50 118 SER A N 1
ATOM 920 C CA . SER A 1 118 ? -6.263 -13.431 -9.201 1.00 96.50 118 SER A CA 1
ATOM 921 C C . SER A 1 118 ? -6.552 -12.834 -7.819 1.00 96.50 118 SER A C 1
ATOM 923 O O . SER A 1 118 ? -7.222 -11.815 -7.729 1.00 96.50 118 SER A O 1
ATOM 925 N N . GLY A 1 119 ? -6.017 -13.418 -6.742 1.00 96.88 119 GLY A N 1
ATOM 926 C CA . GLY A 1 119 ? -6.181 -12.888 -5.386 1.00 96.88 119 GLY A CA 1
ATOM 927 C C . GLY A 1 119 ? -5.473 -11.547 -5.187 1.00 96.88 119 GLY A C 1
ATOM 928 O O . GLY A 1 119 ? -6.023 -10.647 -4.557 1.00 96.88 119 GLY A O 1
ATOM 929 N N . SER A 1 120 ? -4.285 -11.378 -5.769 1.00 96.94 120 SER A N 1
ATOM 930 C CA . SER A 1 120 ? -3.574 -10.095 -5.776 1.00 96.94 120 SER A CA 1
ATOM 931 C C . SER A 1 120 ? -4.307 -9.033 -6.596 1.00 96.94 120 SER A C 1
ATOM 933 O O . SER A 1 120 ? -4.402 -7.884 -6.165 1.00 96.94 120 SER A O 1
ATOM 935 N N . VAL A 1 121 ? -4.862 -9.410 -7.752 1.00 96.81 121 VAL A N 1
ATOM 936 C CA . VAL A 1 121 ? -5.677 -8.509 -8.583 1.00 96.81 121 VAL A CA 1
ATOM 937 C C . VAL A 1 121 ? -6.942 -8.076 -7.838 1.00 96.81 121 VAL A C 1
ATOM 939 O O . VAL A 1 121 ? -7.234 -6.882 -7.768 1.00 96.81 121 VAL A O 1
ATOM 942 N N . ASP A 1 122 ? -7.653 -9.012 -7.209 1.00 97.56 122 ASP A N 1
ATOM 943 C CA . ASP A 1 122 ? -8.832 -8.715 -6.393 1.00 97.56 122 ASP A CA 1
ATOM 944 C C . ASP A 1 122 ? -8.488 -7.802 -5.211 1.00 97.56 122 ASP A C 1
ATOM 946 O O . ASP A 1 122 ? -9.216 -6.850 -4.925 1.00 97.56 122 ASP A O 1
ATOM 950 N N . PHE A 1 123 ? -7.353 -8.039 -4.552 1.00 97.38 123 PHE A N 1
ATOM 951 C CA . PHE A 1 123 ? -6.855 -7.190 -3.473 1.00 97.38 123 PHE A CA 1
ATOM 952 C C . PHE A 1 123 ? -6.608 -5.746 -3.940 1.00 97.38 123 PHE A C 1
ATOM 954 O O . PHE A 1 123 ? -7.095 -4.804 -3.310 1.00 97.38 123 PHE A O 1
ATOM 961 N N . VAL A 1 124 ? -5.927 -5.556 -5.076 1.00 97.62 124 VAL A N 1
ATOM 962 C CA . VAL A 1 124 ? -5.712 -4.227 -5.677 1.00 97.62 124 VAL A CA 1
ATOM 963 C C . VAL A 1 124 ? -7.042 -3.562 -6.035 1.00 97.62 124 VAL A C 1
ATOM 965 O O . VAL A 1 124 ? -7.247 -2.390 -5.716 1.00 97.62 124 VAL A O 1
ATOM 968 N N . ASN A 1 125 ? -7.973 -4.303 -6.637 1.00 97.38 125 ASN A N 1
ATOM 969 C CA . ASN A 1 125 ? -9.283 -3.780 -7.024 1.00 97.38 125 ASN A CA 1
ATOM 970 C C . ASN A 1 125 ? -10.116 -3.340 -5.816 1.00 97.38 125 ASN A C 1
ATOM 972 O O . ASN A 1 125 ? -10.761 -2.292 -5.864 1.00 97.38 125 ASN A O 1
ATOM 976 N N . ARG A 1 126 ? -10.074 -4.091 -4.711 1.00 97.94 126 ARG A N 1
ATOM 977 C CA . ARG A 1 126 ? -10.741 -3.709 -3.460 1.00 97.94 126 ARG A CA 1
ATOM 978 C C . ARG A 1 126 ? -10.163 -2.418 -2.895 1.00 97.94 126 ARG A C 1
ATOM 980 O O . ARG A 1 126 ? -10.915 -1.494 -2.610 1.00 97.94 126 ARG A O 1
ATOM 987 N N . LEU A 1 127 ? -8.837 -2.312 -2.800 1.00 97.62 127 LEU A N 1
ATOM 988 C CA . LEU A 1 127 ? -8.177 -1.074 -2.375 1.00 97.62 127 LEU A CA 1
ATOM 989 C C . LEU A 1 127 ? -8.549 0.109 -3.282 1.00 97.62 127 LEU A C 1
ATOM 991 O O . LEU A 1 127 ? -8.836 1.203 -2.796 1.00 97.62 127 LEU A O 1
ATOM 995 N N . ARG A 1 128 ? -8.597 -0.108 -4.600 1.00 96.06 128 ARG A N 1
ATOM 996 C CA . ARG A 1 128 ? -9.006 0.918 -5.567 1.00 96.06 128 ARG A CA 1
ATOM 997 C C . ARG A 1 128 ? -10.447 1.363 -5.326 1.00 96.06 128 ARG A C 1
ATOM 999 O O . ARG A 1 128 ? -10.711 2.560 -5.329 1.00 96.06 128 ARG A O 1
ATOM 1006 N N . ALA A 1 129 ? -11.358 0.429 -5.053 1.00 97.44 129 ALA A N 1
ATOM 1007 C CA . ALA A 1 129 ? -12.752 0.734 -4.733 1.00 97.44 129 ALA A CA 1
ATOM 1008 C C . ALA A 1 129 ? -12.903 1.573 -3.449 1.00 97.44 129 ALA A C 1
ATOM 1010 O O . ALA A 1 129 ? -13.830 2.373 -3.349 1.00 97.44 129 ALA A O 1
ATOM 1011 N N . TYR A 1 130 ? -11.968 1.452 -2.500 1.00 97.12 130 TYR A N 1
ATOM 1012 C CA . TYR A 1 130 ? -11.908 2.303 -1.307 1.00 97.12 130 TYR A CA 1
ATOM 1013 C C . TYR A 1 130 ? -11.256 3.677 -1.540 1.00 97.12 130 TYR A C 1
ATOM 1015 O O . TYR A 1 130 ? -11.221 4.489 -0.614 1.00 97.12 130 TYR A O 1
ATOM 1023 N N . GLY A 1 131 ? -10.773 3.966 -2.753 1.00 96.00 131 GLY A N 1
ATOM 1024 C CA . GLY A 1 131 ? -10.255 5.281 -3.143 1.00 96.00 131 GLY A CA 1
ATOM 1025 C C . GLY A 1 131 ? -8.757 5.488 -2.910 1.00 96.00 131 GLY A C 1
ATOM 1026 O O . GLY A 1 131 ? -8.314 6.633 -2.822 1.00 96.00 131 GLY A O 1
ATOM 1027 N N . LEU A 1 132 ? -7.967 4.416 -2.787 1.00 96.81 132 LEU A N 1
ATOM 1028 C CA . LEU A 1 132 ? -6.507 4.538 -2.745 1.00 96.81 132 LEU A CA 1
ATOM 1029 C C . LEU A 1 132 ? -5.956 5.019 -4.095 1.00 96.81 132 LEU A C 1
ATOM 1031 O O . LEU A 1 132 ? -6.465 4.652 -5.155 1.00 96.81 132 LEU A O 1
ATOM 1035 N N . GLN A 1 133 ? -4.873 5.799 -4.047 1.00 95.19 133 GLN A N 1
ATOM 1036 C CA . GLN A 1 133 ? -4.215 6.324 -5.244 1.00 95.19 133 GLN A CA 1
ATOM 1037 C C . GLN A 1 133 ? -3.393 5.238 -5.943 1.00 95.19 133 GLN A C 1
ATOM 1039 O O . GLN A 1 133 ? -2.401 4.742 -5.408 1.00 95.19 133 GLN A O 1
ATOM 1044 N N . PHE A 1 134 ? -3.791 4.910 -7.169 1.00 96.31 134 PHE A N 1
ATOM 1045 C CA . PHE A 1 134 ? -3.103 3.953 -8.041 1.00 96.31 134 PHE A CA 1
ATOM 1046 C C . PHE A 1 134 ? -2.531 4.592 -9.309 1.00 96.31 134 PHE A C 1
ATOM 1048 O O . PHE A 1 134 ? -2.161 3.898 -10.254 1.00 96.31 134 PHE A O 1
ATOM 1055 N N . GLN A 1 135 ? -2.470 5.919 -9.313 1.00 95.56 135 GLN A N 1
ATOM 1056 C CA . GLN A 1 135 ? -1.938 6.732 -10.390 1.00 95.56 135 GLN A CA 1
ATOM 1057 C C . GLN A 1 135 ? -1.081 7.847 -9.793 1.00 95.56 135 GLN A C 1
ATOM 1059 O O . GLN A 1 135 ? -1.343 8.322 -8.683 1.00 95.56 135 GLN A O 1
ATOM 1064 N N . LEU A 1 136 ? -0.048 8.269 -10.519 1.00 92.44 136 LEU A N 1
ATOM 1065 C CA . LEU A 1 136 ? 0.678 9.485 -10.162 1.00 92.44 136 LEU A CA 1
ATOM 1066 C C . LEU A 1 136 ? -0.245 10.700 -10.284 1.00 92.44 136 LEU A C 1
AT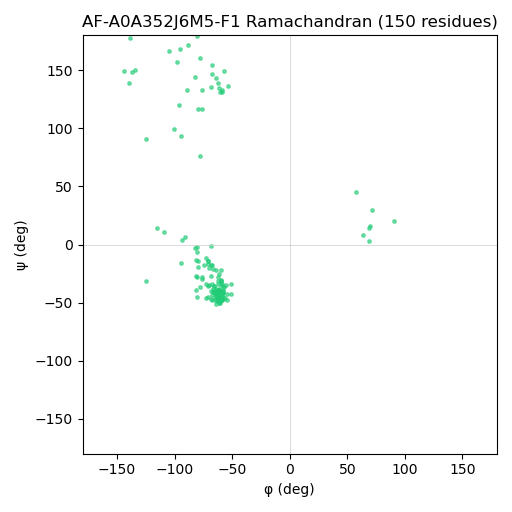OM 1068 O O . LEU A 1 136 ? -1.069 10.771 -11.193 1.00 92.44 136 LEU A O 1
ATOM 1072 N N . SER A 1 137 ? -0.087 11.664 -9.376 1.00 87.31 137 SER A N 1
ATOM 1073 C CA . SER A 1 137 ? -0.882 12.890 -9.422 1.00 87.31 137 SER A CA 1
ATOM 1074 C C . SER A 1 137 ? -0.521 13.742 -10.643 1.00 87.31 137 SER A C 1
ATOM 1076 O O . SER A 1 137 ? 0.603 13.675 -11.156 1.00 87.31 137 SER A O 1
ATOM 1078 N N . GLU A 1 138 ? -1.459 14.574 -11.098 1.00 81.69 138 GLU A N 1
ATOM 1079 C CA . GLU A 1 138 ? -1.227 15.484 -12.225 1.00 81.69 138 GLU A CA 1
ATOM 1080 C C . GLU A 1 138 ? -0.044 16.425 -11.959 1.00 81.69 138 GLU A C 1
ATOM 1082 O O . GLU A 1 138 ? 0.758 16.680 -12.855 1.00 81.69 138 GLU A O 1
ATOM 1087 N N . GLU A 1 139 ? 0.144 16.870 -10.715 1.00 80.00 139 GLU A N 1
ATOM 1088 C CA . GLU A 1 139 ? 1.274 17.716 -10.324 1.00 80.00 139 GLU A CA 1
ATOM 1089 C C . GLU A 1 139 ? 2.608 16.969 -10.440 1.00 80.00 139 GLU A C 1
ATOM 1091 O O . GLU A 1 139 ? 3.603 17.532 -10.903 1.00 80.00 139 GLU A O 1
ATOM 1096 N N . ALA A 1 140 ? 2.638 15.688 -10.056 1.00 79.94 140 ALA A N 1
ATOM 1097 C CA . ALA A 1 140 ? 3.825 14.846 -10.184 1.00 79.94 140 ALA A CA 1
ATOM 1098 C C . ALA A 1 140 ? 4.174 14.567 -11.657 1.00 79.94 140 ALA A C 1
ATOM 1100 O O . ALA A 1 140 ? 5.353 14.480 -12.012 1.00 79.94 140 ALA A O 1
ATOM 1101 N N . LEU A 1 141 ? 3.164 14.461 -12.526 1.00 80.00 141 LEU A N 1
ATOM 1102 C CA . LEU A 1 141 ? 3.334 14.335 -13.975 1.00 80.00 141 LEU A CA 1
ATOM 1103 C C . LEU A 1 141 ? 3.819 15.649 -14.613 1.00 80.00 141 LEU A C 1
ATOM 1105 O O . LEU A 1 141 ? 4.773 15.644 -15.398 1.00 80.00 141 LEU A O 1
ATOM 1109 N N . ALA A 1 142 ? 3.221 16.781 -14.239 1.00 76.88 142 ALA A N 1
ATOM 1110 C CA . ALA A 1 142 ? 3.575 18.107 -14.744 1.00 76.88 142 ALA A CA 1
ATOM 1111 C C . ALA A 1 142 ? 5.014 18.500 -14.370 1.00 76.88 142 ALA A C 1
ATOM 1113 O O . ALA A 1 142 ? 5.809 18.840 -15.247 1.00 76.88 142 ALA A O 1
ATOM 1114 N N . ALA A 1 143 ? 5.407 18.313 -13.104 1.00 72.81 143 ALA A N 1
ATOM 1115 C CA . ALA A 1 143 ? 6.755 18.626 -12.618 1.00 72.81 143 ALA A CA 1
ATOM 1116 C C . ALA A 1 143 ? 7.876 17.847 -13.339 1.00 72.81 143 ALA A C 1
ATOM 1118 O O . ALA A 1 143 ? 9.040 18.261 -13.333 1.00 72.81 143 ALA A O 1
ATOM 1119 N N . ARG A 1 144 ? 7.554 16.708 -13.967 1.00 67.44 144 ARG A N 1
ATOM 1120 C CA . ARG A 1 144 ? 8.494 15.955 -14.813 1.00 67.44 144 ARG A CA 1
ATOM 1121 C C . ARG A 1 144 ? 8.606 16.521 -16.218 1.00 67.44 144 ARG A C 1
ATOM 1123 O O . ARG A 1 144 ? 9.709 16.547 -16.758 1.00 67.44 144 ARG A O 1
ATOM 1130 N N . THR A 1 145 ? 7.490 16.961 -16.789 1.00 64.00 145 THR A N 1
ATOM 1131 C CA . THR A 1 145 ? 7.460 17.576 -18.121 1.00 64.00 145 THR A CA 1
ATOM 1132 C C . THR A 1 145 ? 8.311 18.848 -18.128 1.00 64.00 145 THR A C 1
ATOM 1134 O O . THR A 1 145 ? 9.157 19.016 -19.006 1.00 64.00 145 THR A O 1
ATOM 1137 N N . ASP A 1 146 ? 8.211 19.662 -17.074 1.00 59.38 146 ASP A N 1
ATOM 1138 C CA . ASP A 1 146 ? 9.002 20.891 -16.923 1.00 59.38 146 ASP A CA 1
ATOM 1139 C C . ASP A 1 146 ? 10.510 20.629 -16.768 1.00 59.38 146 ASP A C 1
ATOM 1141 O O . ASP A 1 146 ? 11.335 21.372 -17.301 1.00 59.38 146 ASP A O 1
ATOM 1145 N N . LYS A 1 147 ? 10.907 19.540 -16.092 1.00 57.78 147 LYS A N 1
ATOM 1146 C CA . LYS A 1 147 ? 12.328 19.163 -15.969 1.00 57.78 147 LYS A CA 1
ATOM 1147 C C . LYS A 1 147 ? 12.953 18.708 -17.288 1.00 57.78 147 LYS A C 1
ATOM 1149 O O . LYS A 1 147 ? 14.162 18.853 -17.447 1.00 57.78 147 LYS A O 1
ATOM 1154 N N . LEU A 1 148 ? 12.165 18.172 -18.219 1.00 54.25 148 LEU A N 1
ATOM 1155 C CA . LEU A 1 148 ? 12.644 17.772 -19.547 1.00 54.25 148 LEU A CA 1
ATOM 1156 C C . LEU A 1 148 ? 12.759 18.969 -20.504 1.00 54.25 148 LEU A C 1
ATOM 1158 O O . LEU A 1 148 ? 13.628 18.961 -21.370 1.00 54.25 148 LEU A O 1
ATOM 1162 N N . ALA A 1 149 ? 11.950 20.017 -20.313 1.00 46.44 149 ALA A N 1
ATOM 1163 C CA . ALA A 1 149 ? 11.997 21.240 -21.119 1.00 46.44 149 ALA A CA 1
ATOM 1164 C C . ALA A 1 149 ? 13.251 22.108 -20.869 1.00 46.44 149 ALA A C 1
ATOM 1166 O O . ALA A 1 149 ? 13.606 22.926 -21.710 1.00 46.44 149 ALA A O 1
ATOM 1167 N N . GLY A 1 150 ? 13.933 21.934 -19.730 1.00 48.81 150 GLY A N 1
ATOM 1168 C CA . GLY A 1 150 ? 15.162 22.662 -19.382 1.00 48.81 150 GLY A CA 1
ATOM 1169 C C . GLY A 1 150 ? 16.476 21.957 -19.751 1.00 48.81 150 GLY A C 1
ATOM 1170 O O . GLY A 1 150 ? 17.538 22.446 -19.375 1.00 48.81 150 GLY A O 1
ATOM 1171 N N . LEU A 1 151 ? 16.415 20.799 -20.421 1.00 47.84 151 LEU A N 1
ATOM 1172 C CA . LEU A 1 151 ? 17.574 19.962 -20.778 1.00 47.84 151 LEU A CA 1
ATOM 1173 C C . LEU A 1 151 ? 17.908 19.966 -22.284 1.00 47.84 151 LEU A C 1
ATOM 1175 O O . LEU A 1 151 ? 18.729 19.158 -22.720 1.00 47.84 151 LEU A O 1
ATOM 1179 N N . THR A 1 152 ? 17.301 20.862 -23.067 1.00 39.84 152 THR A N 1
ATOM 1180 C CA . THR A 1 152 ? 17.604 21.078 -24.496 1.00 39.84 152 THR A CA 1
ATOM 1181 C C . THR A 1 152 ? 18.392 22.350 -24.735 1.00 39.84 152 THR A C 1
ATOM 1183 O O . THR A 1 152 ? 17.974 23.387 -24.171 1.00 39.84 152 THR A O 1
#

Mean predicted aligned error: 4.79 Å

Foldseek 3Di:
DQQPDDPVVVVQCVVVVCDDDPLSLLVDDLVSQVVDPPGDSVNSVSRNVSVLVQQPDFQLVVQCVLCQPPCHSVNSVQLCVLQQAVVSLQPDDLVSQCVGPPRDSVSSVSSNVLSVDPVSVVSVVSSVVSNHDRGGDPVRVVVVVVVVVVPD